Protein AF-A0AA40DYI7-F1 (afdb_monomer)

Organism: NCBI:txid260670

Radius of gyration: 11.56 Å; Cα contacts (8 Å, |Δi|>4): 30; chains: 1; bounding box: 24×20×34 Å

Sequence (58 aa):
RHKVYDISKYLKDHPGGDVVLKDVAGTDATKLFDEVGHSEEANEELKQFFIGDLAEEV

Mean predicted aligned error: 2.6 Å

Solvent-accessible surface area (backbone atoms only — not comparable to full-atom values): 379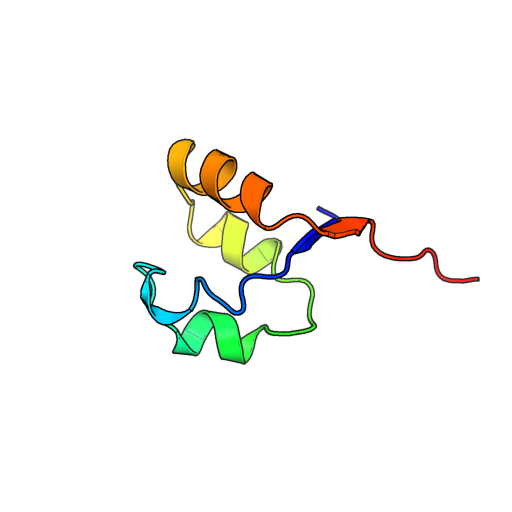3 Å² total; per-residue (Å²): 128,71,58,41,63,63,51,82,86,44,38,87,73,39,91,84,44,43,65,66,54,61,78,41,62,96,55,91,49,63,67,61,51,60,72,71,58,70,51,72,65,55,56,58,57,51,58,80,30,56,76,48,66,59,80,78,90,128

Structure (mmCIF, N/CA/C/O backbone):
data_AF-A0AA40DYI7-F1
#
_entry.id   AF-A0AA40DYI7-F1
#
loop_
_atom_site.group_PDB
_atom_site.id
_atom_site.type_symbol
_atom_site.label_atom_id
_atom_site.label_alt_id
_atom_site.label_comp_id
_atom_site.label_asym_id
_atom_site.label_entity_id
_atom_site.label_seq_id
_atom_site.pdbx_PDB_ins_code
_atom_site.Cartn_x
_atom_site.Cartn_y
_atom_site.Cartn_z
_atom_site.occupancy
_atom_site.B_iso_or_equiv
_atom_site.auth_seq_id
_atom_site.auth_comp_id
_atom_site.auth_asym_id
_atom_site.auth_atom_id
_atom_site.pdbx_PDB_model_num
ATOM 1 N N . ARG A 1 1 ? 2.011 -0.216 9.009 1.00 87.31 1 ARG A N 1
ATOM 2 C CA . ARG A 1 1 ? 1.836 -1.464 9.797 1.00 87.31 1 ARG A CA 1
ATOM 3 C C . ARG A 1 1 ? 0.614 -1.313 10.693 1.00 87.31 1 ARG A C 1
ATOM 5 O O . ARG A 1 1 ? 0.470 -0.220 11.225 1.00 87.31 1 ARG A O 1
ATOM 12 N N . HIS A 1 2 ? -0.241 -2.339 10.807 1.00 94.06 2 HIS A N 1
ATOM 13 C CA . HIS A 1 2 ? -1.568 -2.287 11.469 1.00 94.06 2 HIS A CA 1
ATOM 14 C C . HIS A 1 2 ? -2.481 -1.150 10.983 1.00 94.06 2 HIS A C 1
ATOM 16 O O . HIS A 1 2 ? -3.290 -0.610 11.727 1.00 94.06 2 HIS A O 1
ATOM 22 N N . LYS A 1 3 ? -2.333 -0.785 9.711 1.00 97.31 3 LYS A N 1
ATOM 23 C CA . LYS A 1 3 ? -3.085 0.279 9.053 1.00 97.31 3 LYS A CA 1
ATOM 24 C C . LYS A 1 3 ? -3.824 -0.316 7.873 1.00 97.31 3 LYS A C 1
ATOM 26 O O . LYS A 1 3 ? -3.268 -1.169 7.181 1.00 97.31 3 LYS A O 1
ATOM 31 N N . VAL A 1 4 ? -5.040 0.149 7.650 1.00 98.06 4 VAL A N 1
ATOM 32 C CA . VAL A 1 4 ? -5.899 -0.256 6.545 1.00 98.06 4 VAL A CA 1
ATOM 33 C C . VAL A 1 4 ? -5.880 0.849 5.494 1.00 98.06 4 VAL A C 1
ATOM 35 O O . VAL A 1 4 ? -6.003 2.034 5.817 1.00 98.06 4 VAL A O 1
ATOM 38 N N . TYR A 1 5 ? -5.706 0.452 4.235 1.00 98.38 5 TYR A N 1
ATOM 39 C CA . TYR A 1 5 ? -5.592 1.361 3.100 1.00 98.38 5 TYR A CA 1
ATOM 40 C C . TYR A 1 5 ? -6.597 0.977 2.011 1.00 98.38 5 TYR A C 1
ATOM 42 O O . TYR A 1 5 ? -6.638 -0.183 1.598 1.00 98.38 5 TYR A O 1
ATOM 50 N N . ASP A 1 6 ? -7.383 1.939 1.527 1.00 98.25 6 ASP A N 1
ATOM 51 C CA . ASP A 1 6 ? -8.238 1.760 0.352 1.00 98.25 6 ASP A CA 1
ATOM 52 C C . ASP A 1 6 ? -7.488 2.175 -0.916 1.00 98.25 6 ASP A C 1
ATOM 54 O O . ASP A 1 6 ? -7.433 3.343 -1.300 1.00 98.25 6 ASP A O 1
ATOM 58 N N . ILE A 1 7 ? -6.926 1.173 -1.583 1.00 97.56 7 ILE A N 1
ATOM 59 C CA . ILE A 1 7 ?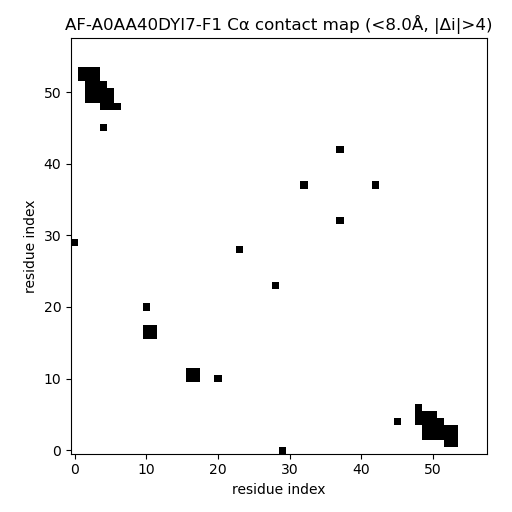 -6.192 1.311 -2.844 1.00 97.56 7 ILE A CA 1
ATOM 60 C C . ILE A 1 7 ? -7.055 0.978 -4.070 1.00 97.56 7 ILE A C 1
ATOM 62 O O . ILE A 1 7 ? -6.527 0.823 -5.171 1.00 97.56 7 ILE A O 1
ATOM 66 N N . SER A 1 8 ? -8.383 0.873 -3.930 1.00 97.19 8 SER A N 1
ATOM 67 C CA . SER A 1 8 ? -9.276 0.418 -5.012 1.00 97.19 8 SER A CA 1
ATOM 68 C C . SER A 1 8 ? -9.156 1.264 -6.284 1.00 97.19 8 SER A C 1
ATOM 70 O O . SER A 1 8 ? -9.302 0.757 -7.396 1.00 97.19 8 SER A O 1
ATOM 72 N N . LYS A 1 9 ? -8.867 2.563 -6.128 1.00 96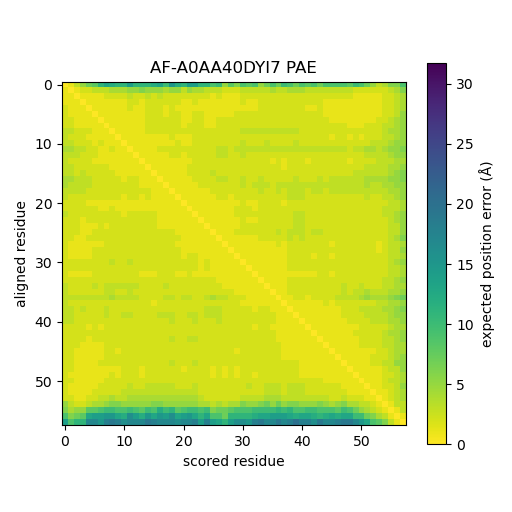.38 9 LYS A N 1
ATOM 73 C CA . LYS A 1 9 ? -8.668 3.504 -7.242 1.00 96.38 9 LYS A CA 1
ATOM 74 C C . LYS A 1 9 ? -7.246 3.501 -7.806 1.00 96.38 9 LYS A C 1
ATOM 76 O O . LYS A 1 9 ? -7.071 3.936 -8.933 1.00 96.38 9 LYS A O 1
ATOM 81 N N . TYR A 1 10 ? -6.274 2.987 -7.055 1.00 97.06 10 TYR A N 1
ATOM 82 C CA . TYR A 1 10 ? -4.854 2.981 -7.414 1.00 97.06 10 TYR A CA 1
ATOM 83 C C . TYR A 1 10 ? -4.435 1.753 -8.233 1.00 97.06 10 TYR A C 1
ATOM 85 O O . TYR A 1 10 ? -3.350 1.721 -8.802 1.00 97.06 10 TYR A O 1
ATOM 93 N N . LEU A 1 11 ? -5.296 0.733 -8.338 1.00 96.19 11 LEU A N 1
ATOM 94 C CA . LEU A 1 11 ? -4.960 -0.561 -8.947 1.00 96.19 11 LEU A CA 1
ATOM 95 C C . LEU A 1 11 ? -4.261 -0.455 -10.312 1.00 96.19 11 LEU A C 1
ATOM 97 O O . LEU A 1 11 ? -3.311 -1.187 -10.563 1.00 96.19 11 LEU A O 1
ATOM 101 N N . LYS A 1 12 ? -4.729 0.441 -11.191 1.00 95.31 12 LYS A N 1
ATOM 102 C CA . LYS A 1 12 ? -4.176 0.613 -12.547 1.00 95.31 12 LYS A CA 1
ATOM 103 C C . LYS A 1 12 ? -2.926 1.489 -12.598 1.00 95.31 12 LYS A C 1
ATOM 105 O O . LYS A 1 12 ? -2.207 1.432 -13.591 1.00 95.31 12 LYS A O 1
ATOM 110 N N . ASP A 1 13 ? -2.705 2.278 -11.556 1.00 96.56 13 ASP A N 1
ATOM 111 C CA . ASP A 1 13 ? -1.608 3.236 -11.466 1.00 96.56 13 ASP A CA 1
ATOM 112 C C . ASP A 1 13 ? -0.396 2.629 -10.743 1.00 96.56 13 ASP A C 1
ATOM 114 O O . ASP A 1 13 ? 0.709 3.154 -10.843 1.00 96.56 13 ASP A O 1
ATOM 118 N N . HIS A 1 14 ? -0.579 1.484 -10.074 1.00 97.44 14 HIS A N 1
ATOM 119 C CA . HIS A 1 14 ? 0.495 0.763 -9.407 1.00 97.44 14 HIS A CA 1
ATOM 120 C C . HIS A 1 14 ? 1.552 0.249 -10.405 1.00 97.44 14 HIS A C 1
ATOM 122 O O . HIS A 1 14 ? 1.244 -0.620 -11.229 1.00 97.44 14 HIS A O 1
ATOM 128 N N . PRO A 1 15 ? 2.825 0.684 -10.297 1.00 97.19 15 PRO A N 1
ATOM 129 C CA . PRO A 1 15 ? 3.880 0.270 -11.225 1.00 97.19 15 PRO A CA 1
ATOM 130 C C . PRO A 1 15 ? 4.153 -1.242 -11.243 1.00 97.19 15 PRO A C 1
ATOM 132 O O . PRO A 1 15 ? 4.578 -1.774 -12.267 1.00 97.19 15 PRO A O 1
ATOM 135 N N . GLY A 1 16 ? 3.890 -1.944 -10.133 1.00 95.69 16 GLY A N 1
ATOM 136 C CA . GLY A 1 16 ? 4.008 -3.405 -10.031 1.00 95.69 16 GLY A CA 1
ATOM 137 C C . GLY A 1 16 ? 2.842 -4.189 -10.651 1.00 95.69 16 GLY A C 1
ATOM 138 O O . GLY A 1 16 ? 2.862 -5.419 -10.637 1.00 95.69 16 GLY A O 1
ATOM 139 N N . GLY A 1 17 ? 1.833 -3.500 -11.192 1.00 96.75 17 GLY A N 1
ATOM 140 C CA . GLY A 1 17 ? 0.632 -4.090 -11.782 1.00 96.75 17 GLY A CA 1
ATOM 141 C C . GLY A 1 17 ? -0.507 -4.307 -10.781 1.00 96.75 17 GLY A C 1
ATOM 142 O O . GLY A 1 17 ? -0.319 -4.312 -9.563 1.00 96.75 17 GLY A O 1
ATOM 143 N N . ASP A 1 18 ? -1.719 -4.498 -11.302 1.00 96.81 18 ASP A N 1
ATOM 144 C CA . ASP A 1 18 ? -2.939 -4.647 -10.500 1.00 96.81 18 ASP A CA 1
ATOM 145 C C . ASP A 1 18 ? -3.114 -6.061 -9.921 1.00 96.81 18 ASP A C 1
ATOM 147 O O . ASP A 1 18 ? -3.750 -6.229 -8.880 1.00 96.81 18 ASP A O 1
ATOM 151 N N . VAL A 1 19 ? -2.544 -7.076 -10.578 1.00 96.94 19 VAL A N 1
ATOM 152 C CA . VAL A 1 19 ? -2.617 -8.488 -10.165 1.00 96.94 19 VAL A CA 1
ATOM 153 C C . VAL A 1 19 ? -2.048 -8.679 -8.761 1.00 96.94 19 VAL A C 1
ATOM 155 O O . VAL A 1 19 ? -2.731 -9.223 -7.899 1.00 96.94 19 VAL A O 1
ATOM 158 N N . VAL A 1 20 ? -0.854 -8.143 -8.492 1.00 96.06 20 VAL A N 1
ATOM 159 C CA . VAL A 1 20 ? -0.193 -8.309 -7.187 1.00 96.06 20 VAL A CA 1
ATOM 160 C C . VAL A 1 20 ? -0.973 -7.660 -6.043 1.00 96.06 20 VAL A C 1
ATOM 162 O O . VAL A 1 20 ? -0.938 -8.158 -4.924 1.00 96.06 20 VAL A O 1
ATOM 165 N N . LEU A 1 21 ? -1.714 -6.580 -6.315 1.00 97.69 21 LEU A N 1
ATOM 166 C CA . LEU A 1 21 ? -2.567 -5.922 -5.321 1.00 97.69 21 LEU A CA 1
ATOM 167 C C . LEU A 1 21 ? -3.843 -6.724 -5.056 1.00 97.69 21 LEU A C 1
ATOM 169 O O . LEU A 1 21 ? -4.295 -6.810 -3.916 1.00 97.69 21 LEU A O 1
ATOM 173 N N . LYS A 1 22 ? -4.419 -7.326 -6.101 1.00 97.69 22 LYS A N 1
ATOM 174 C CA . LYS A 1 22 ? -5.607 -8.182 -5.990 1.00 97.69 22 LYS A CA 1
ATOM 175 C C . LYS A 1 22 ? -5.317 -9.466 -5.216 1.00 97.69 22 LYS A C 1
ATOM 177 O O . LYS A 1 22 ? -6.163 -9.874 -4.429 1.00 97.69 22 LYS A O 1
ATOM 182 N N . ASP A 1 23 ? -4.134 -10.051 -5.391 1.00 97.56 23 ASP A N 1
ATOM 183 C CA . ASP A 1 23 ? -3.731 -11.289 -4.710 1.00 97.56 23 ASP A CA 1
ATOM 184 C C . ASP A 1 23 ? -3.622 -11.132 -3.184 1.00 97.56 23 ASP A C 1
ATOM 186 O O . ASP A 1 23 ? -3.799 -12.101 -2.448 1.00 97.56 23 ASP A O 1
ATOM 190 N N . VAL A 1 24 ? -3.364 -9.914 -2.700 1.00 97.44 24 VAL A N 1
ATOM 191 C CA . VAL A 1 24 ? -3.207 -9.607 -1.266 1.00 97.44 24 VAL A CA 1
ATOM 192 C C . VAL A 1 24 ? -4.371 -8.797 -0.692 1.00 97.44 24 VAL A C 1
ATOM 194 O O . VAL A 1 24 ? -4.354 -8.436 0.487 1.00 97.44 24 VAL A O 1
ATOM 197 N N . ALA A 1 25 ? -5.391 -8.496 -1.499 1.00 97.56 25 ALA A N 1
ATOM 198 C CA . ALA A 1 25 ? -6.519 -7.674 -1.083 1.00 97.56 25 ALA A CA 1
ATOM 199 C C . ALA A 1 25 ? -7.235 -8.290 0.133 1.00 97.56 25 ALA A C 1
ATOM 201 O O . ALA A 1 25 ? -7.613 -9.459 0.130 1.00 97.56 25 ALA A O 1
ATOM 202 N N . GLY A 1 26 ? -7.427 -7.487 1.184 1.00 96.88 26 GLY A N 1
ATOM 203 C CA . GLY A 1 26 ? -8.042 -7.936 2.439 1.00 96.88 26 GLY A CA 1
ATOM 204 C C . GLY A 1 26 ? -7.104 -8.687 3.391 1.00 96.88 26 GLY A C 1
ATOM 205 O O . GLY A 1 26 ? -7.566 -9.174 4.419 1.00 96.88 26 GLY A O 1
ATOM 206 N N . THR A 1 27 ? -5.806 -8.771 3.087 1.00 97.44 27 THR A N 1
ATOM 207 C CA . THR A 1 27 ? -4.785 -9.391 3.950 1.00 97.44 27 THR A CA 1
ATOM 208 C C . THR A 1 27 ? -3.713 -8.385 4.379 1.00 97.44 27 THR A C 1
ATOM 210 O O . THR A 1 27 ? -3.621 -7.284 3.834 1.00 97.44 27 THR A O 1
ATOM 213 N N . ASP A 1 28 ? -2.884 -8.754 5.361 1.00 97.44 28 ASP A N 1
ATOM 214 C CA . ASP A 1 28 ? -1.678 -7.990 5.691 1.00 97.44 28 ASP A CA 1
ATOM 215 C C . ASP A 1 28 ? -0.596 -8.195 4.613 1.00 97.44 28 ASP A C 1
ATOM 217 O O . ASP A 1 28 ? 0.008 -9.263 4.501 1.00 97.44 28 ASP A O 1
ATOM 221 N N . ALA A 1 29 ? -0.334 -7.140 3.837 1.00 97.56 29 ALA A N 1
ATOM 222 C CA . ALA A 1 29 ? 0.677 -7.118 2.781 1.00 97.56 29 ALA A CA 1
ATOM 223 C C . ALA A 1 29 ? 2.034 -6.524 3.222 1.00 97.56 29 ALA A C 1
ATOM 225 O O . ALA A 1 29 ? 2.903 -6.305 2.377 1.00 97.56 29 ALA A O 1
ATOM 226 N N . THR A 1 30 ? 2.251 -6.266 4.520 1.00 97.50 30 THR A N 1
ATOM 227 C CA . THR A 1 30 ? 3.448 -5.580 5.053 1.00 97.50 30 THR A CA 1
ATOM 228 C C . THR A 1 30 ? 4.738 -6.259 4.604 1.00 97.50 30 THR A C 1
ATOM 230 O O . THR A 1 30 ? 5.647 -5.593 4.123 1.00 97.50 30 THR A O 1
ATOM 233 N N . LYS A 1 31 ? 4.819 -7.592 4.727 1.00 96.81 31 LYS A N 1
ATOM 234 C CA . LYS A 1 31 ? 6.030 -8.344 4.368 1.00 96.81 31 LYS A CA 1
ATOM 235 C C . LYS A 1 31 ? 6.380 -8.183 2.886 1.00 96.81 31 LYS A C 1
ATOM 237 O O . LYS A 1 31 ? 7.527 -7.905 2.568 1.00 96.81 31 LYS A O 1
ATOM 242 N N . LEU A 1 32 ? 5.396 -8.337 2.001 1.00 96.19 32 LEU A N 1
ATOM 243 C CA . LEU A 1 32 ? 5.601 -8.221 0.555 1.00 96.19 32 LEU A CA 1
ATOM 244 C C . LEU A 1 32 ? 5.981 -6.792 0.163 1.00 96.19 32 LEU A C 1
ATOM 246 O O . LEU A 1 32 ? 6.883 -6.591 -0.644 1.00 96.19 32 LEU A O 1
ATOM 250 N N . PHE A 1 33 ? 5.326 -5.799 0.767 1.00 96.75 33 PHE A N 1
ATOM 251 C CA . PHE A 1 33 ? 5.631 -4.392 0.534 1.00 96.75 33 PHE A CA 1
ATOM 252 C C . PHE A 1 33 ? 7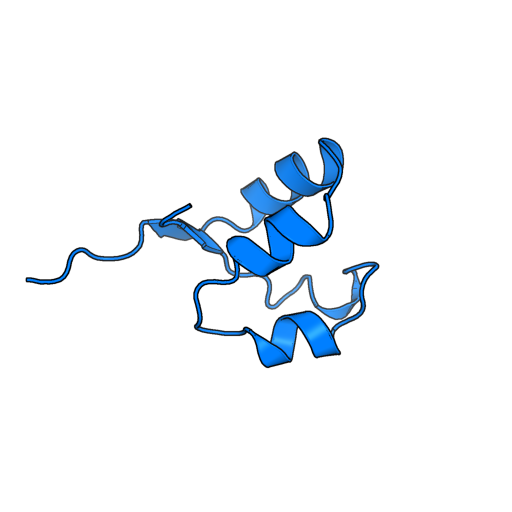.076 -4.040 0.933 1.00 96.75 33 PHE A C 1
ATOM 254 O O . PHE A 1 33 ? 7.770 -3.374 0.159 1.00 96.75 33 PHE A O 1
ATOM 261 N N . ASP A 1 34 ? 7.530 -4.530 2.094 1.00 96.06 34 ASP A N 1
ATOM 262 C CA . ASP A 1 34 ? 8.890 -4.332 2.612 1.00 96.06 34 ASP A CA 1
ATOM 263 C C . ASP A 1 34 ? 9.942 -5.087 1.766 1.00 96.06 34 ASP A C 1
ATOM 265 O O . ASP A 1 34 ? 10.999 -4.535 1.469 1.00 96.06 34 ASP A O 1
ATOM 269 N N . GLU A 1 35 ? 9.659 -6.326 1.338 1.00 96.75 35 GLU A N 1
ATOM 270 C CA . GLU A 1 35 ? 10.570 -7.153 0.520 1.00 96.75 35 GLU A CA 1
ATOM 271 C C . GLU A 1 35 ? 10.805 -6.584 -0.886 1.00 96.75 35 GLU A C 1
ATOM 273 O O . GLU A 1 35 ? 11.899 -6.734 -1.432 1.00 96.75 35 GLU A O 1
ATOM 278 N N . VAL A 1 36 ? 9.804 -5.916 -1.468 1.00 96.62 36 VAL A N 1
ATOM 279 C CA . VAL A 1 36 ? 9.946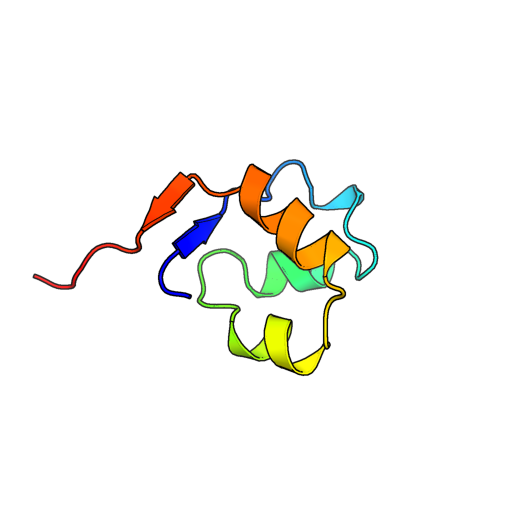 -5.227 -2.761 1.00 96.62 36 VAL A CA 1
ATOM 280 C C . VAL A 1 36 ? 10.855 -3.999 -2.649 1.00 96.62 36 VAL A C 1
ATOM 282 O O . VAL A 1 36 ? 11.528 -3.651 -3.618 1.00 96.62 36 VAL A O 1
ATOM 285 N N . GLY A 1 37 ? 10.909 -3.354 -1.479 1.00 96.50 37 GLY A N 1
ATOM 286 C CA . GLY A 1 37 ? 11.738 -2.167 -1.261 1.00 96.50 37 GLY A CA 1
ATOM 287 C C . GLY A 1 37 ? 11.195 -0.921 -1.965 1.00 96.50 37 GLY A C 1
ATOM 288 O O . GLY A 1 37 ? 11.914 -0.268 -2.720 1.00 96.50 37 GLY A O 1
ATOM 289 N N . HIS A 1 38 ? 9.919 -0.59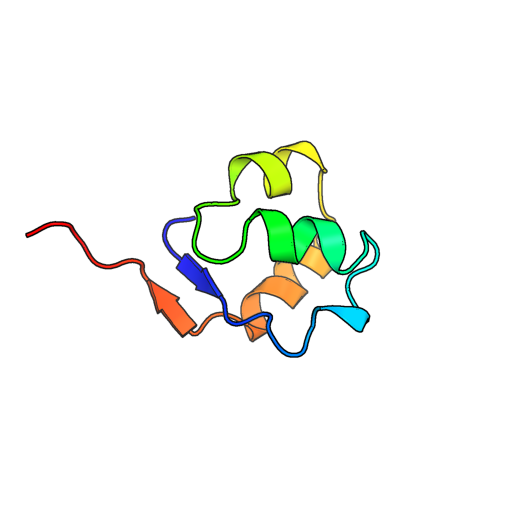7 -1.730 1.00 96.94 38 HIS A N 1
ATOM 290 C CA . HIS A 1 38 ? 9.285 0.614 -2.262 1.00 96.94 38 HIS A CA 1
ATOM 291 C C . HIS A 1 38 ? 10.029 1.893 -1.839 1.00 96.94 38 HIS A C 1
ATOM 293 O O . HIS A 1 38 ? 10.533 1.991 -0.717 1.00 96.94 38 HIS A O 1
ATOM 299 N N . SER A 1 39 ? 10.076 2.883 -2.736 1.00 97.75 39 SER A N 1
ATOM 300 C CA . SER A 1 39 ? 10.782 4.148 -2.503 1.00 97.75 39 SER A CA 1
ATOM 301 C C . SER A 1 39 ? 10.119 5.008 -1.422 1.00 97.75 39 SER A C 1
ATOM 303 O O . SER A 1 39 ? 8.982 4.761 -1.009 1.00 97.75 39 SER A O 1
ATOM 305 N N . GLU A 1 40 ? 10.811 6.048 -0.956 1.00 97.19 40 GLU A N 1
ATOM 306 C CA . GLU A 1 40 ? 10.229 7.010 -0.011 1.00 97.19 40 GLU A CA 1
ATOM 307 C C . GLU A 1 40 ? 8.990 7.695 -0.602 1.00 97.19 40 GLU A C 1
ATOM 309 O O . GLU A 1 40 ? 7.983 7.840 0.085 1.00 97.19 40 GLU A O 1
ATOM 314 N N . GLU A 1 41 ? 9.002 8.019 -1.895 1.00 96.62 41 GLU A N 1
ATOM 315 C CA . GLU A 1 41 ? 7.853 8.610 -2.583 1.00 96.62 41 GLU A CA 1
ATOM 316 C C . GLU A 1 41 ? 6.652 7.663 -2.606 1.00 96.62 41 GLU A C 1
ATOM 318 O O . GLU A 1 41 ? 5.538 8.095 -2.325 1.00 96.62 41 GLU A O 1
ATOM 323 N N . ALA A 1 42 ? 6.867 6.369 -2.866 1.00 97.06 42 ALA A N 1
ATOM 324 C CA . ALA A 1 42 ? 5.802 5.367 -2.808 1.00 97.06 42 ALA A CA 1
ATOM 325 C C . ALA A 1 42 ? 5.251 5.198 -1.379 1.00 97.06 42 ALA A C 1
ATOM 327 O O . ALA A 1 42 ? 4.052 4.990 -1.187 1.00 97.06 42 ALA A O 1
ATOM 328 N N . ASN A 1 43 ? 6.102 5.335 -0.358 1.00 96.06 43 ASN A N 1
ATOM 329 C CA . ASN A 1 43 ? 5.670 5.336 1.040 1.00 96.06 43 ASN A CA 1
ATOM 330 C C . ASN A 1 43 ? 4.819 6.565 1.389 1.00 96.06 43 ASN A C 1
ATOM 332 O O . ASN A 1 43 ? 3.837 6.438 2.123 1.00 96.06 43 ASN A O 1
ATOM 336 N N . GLU A 1 44 ? 5.171 7.747 0.881 1.00 97.19 44 GLU A N 1
ATOM 337 C CA . GLU A 1 44 ? 4.347 8.951 1.030 1.00 97.19 44 GLU A CA 1
ATOM 338 C C . GLU A 1 44 ? 3.029 8.824 0.257 1.00 97.19 44 GLU A C 1
ATOM 340 O O . GLU A 1 44 ? 1.967 9.152 0.790 1.00 97.19 44 GLU A O 1
ATOM 345 N N . GLU A 1 45 ? 3.071 8.268 -0.954 1.00 96.75 45 GLU A N 1
ATOM 346 C CA . GLU A 1 45 ? 1.888 7.989 -1.764 1.00 96.75 45 GLU A CA 1
ATOM 347 C C . GLU A 1 45 ? 0.949 6.987 -1.076 1.00 96.75 45 GLU A C 1
ATOM 349 O O . GLU A 1 45 ? -0.264 7.149 -1.114 1.00 96.75 45 GLU A O 1
ATOM 354 N N . LEU A 1 46 ? 1.457 5.988 -0.357 1.00 97.19 46 LEU A N 1
ATOM 355 C CA . LEU A 1 46 ? 0.602 5.058 0.384 1.00 97.19 46 LEU A CA 1
ATOM 356 C C . LEU A 1 46 ? -0.267 5.775 1.439 1.00 97.19 46 LEU A C 1
ATOM 358 O O . LEU A 1 46 ? -1.392 5.354 1.720 1.00 97.19 46 LEU A O 1
ATOM 362 N N . LYS A 1 47 ? 0.216 6.884 2.017 1.00 97.12 47 LYS A N 1
ATOM 363 C CA . LYS A 1 47 ? -0.487 7.598 3.098 1.00 97.12 47 LYS A CA 1
ATOM 364 C C . LYS A 1 47 ? -1.804 8.232 2.651 1.00 97.12 47 LYS A C 1
ATOM 366 O O . LYS A 1 47 ? -2.705 8.319 3.483 1.00 97.12 47 LYS A O 1
ATOM 371 N N . GLN A 1 48 ? -1.958 8.632 1.383 1.00 97.19 48 GLN A N 1
ATOM 372 C CA . GL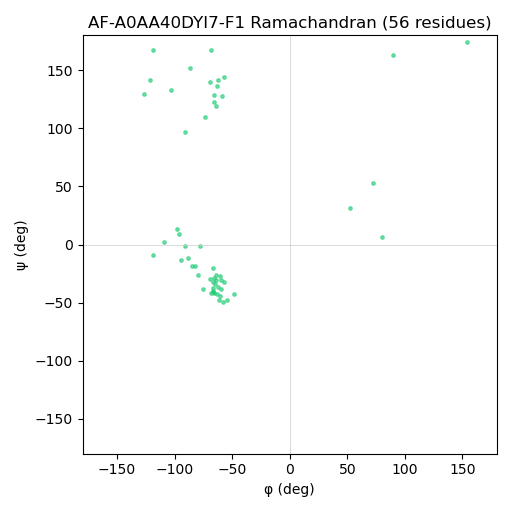N A 1 48 ? -3.240 9.179 0.888 1.00 97.19 48 GLN A CA 1
ATOM 373 C C . GLN A 1 48 ? -4.364 8.137 0.857 1.00 97.19 48 GLN A C 1
ATOM 375 O O . GLN A 1 48 ? -5.534 8.509 0.868 1.00 97.19 48 GLN A O 1
ATOM 380 N N . PHE A 1 49 ? -4.028 6.845 0.855 1.00 97.88 49 PHE A N 1
ATOM 381 C CA . PHE A 1 49 ? -5.005 5.758 0.831 1.00 97.88 49 PHE A CA 1
ATOM 382 C C . PHE A 1 49 ? -5.408 5.278 2.227 1.00 97.88 49 PHE A C 1
ATOM 384 O O . PHE A 1 49 ? -6.218 4.367 2.346 1.00 97.88 49 PHE A O 1
ATOM 391 N N . PHE A 1 50 ? -4.844 5.845 3.296 1.00 98.00 50 PHE A N 1
ATOM 392 C CA . PHE A 1 50 ? -5.124 5.419 4.665 1.00 98.00 50 PHE A CA 1
ATOM 393 C C . PHE A 1 50 ? -6.579 5.697 5.064 1.00 98.00 50 PHE A C 1
ATOM 395 O O . PHE A 1 50 ? -7.046 6.831 4.954 1.00 98.00 50 PHE A O 1
ATOM 402 N N . ILE A 1 51 ? -7.271 4.678 5.584 1.00 98.12 51 ILE A N 1
ATOM 403 C CA . ILE A 1 51 ? -8.673 4.793 6.026 1.00 98.12 51 ILE A CA 1
ATOM 404 C C . ILE A 1 51 ? -8.888 4.503 7.516 1.00 98.12 51 ILE A C 1
ATOM 406 O O . ILE A 1 51 ? -9.977 4.747 8.028 1.00 98.12 51 ILE A O 1
ATOM 410 N N . GLY A 1 52 ? -7.874 4.006 8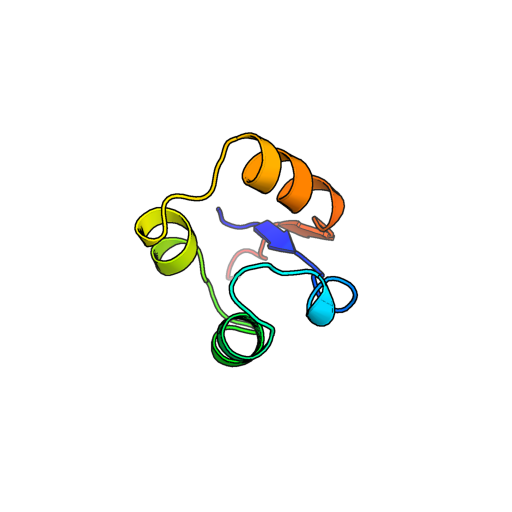.224 1.00 97.69 52 GLY A N 1
ATOM 411 C CA . GLY A 1 52 ? -7.963 3.720 9.654 1.00 97.69 52 GLY A CA 1
ATOM 412 C C . GLY A 1 52 ? -6.999 2.630 10.098 1.00 97.69 52 GLY A C 1
ATOM 413 O O . GLY A 1 52 ? -6.315 2.007 9.286 1.00 97.69 52 GLY A O 1
ATOM 414 N N . ASP A 1 53 ? -6.936 2.407 11.401 1.00 97.44 53 ASP A N 1
ATOM 415 C CA . ASP A 1 53 ? -6.127 1.347 11.993 1.00 97.44 53 ASP A CA 1
ATOM 416 C C . ASP A 1 53 ? -6.908 0.022 12.026 1.00 97.44 53 ASP A C 1
ATOM 418 O O . ASP A 1 53 ? -8.143 0.007 12.047 1.00 97.44 53 ASP A O 1
ATOM 422 N N . LEU A 1 54 ? -6.189 -1.103 11.980 1.00 95.12 54 LEU A N 1
ATOM 423 C CA . LEU A 1 54 ? -6.796 -2.429 12.110 1.00 95.12 54 LEU A CA 1
ATOM 424 C C . LEU A 1 54 ? -7.438 -2.561 13.500 1.00 95.12 54 LEU A C 1
ATOM 426 O O . LEU A 1 54 ? -6.829 -2.174 14.495 1.00 95.12 54 LEU A O 1
ATOM 430 N N . ALA A 1 55 ? -8.653 -3.112 13.566 1.00 91.62 55 ALA A N 1
ATOM 431 C CA . ALA A 1 55 ? -9.331 -3.340 14.837 1.00 91.62 55 ALA A CA 1
ATOM 432 C C . ALA A 1 55 ? -8.543 -4.323 15.716 1.00 91.62 55 ALA A C 1
ATOM 434 O O . ALA A 1 55 ? -7.996 -5.308 15.220 1.00 91.62 55 ALA A O 1
ATOM 435 N N . GLU A 1 56 ? -8.520 -4.062 17.022 1.00 89.06 56 GLU A N 1
ATOM 436 C CA . GLU A 1 56 ? -8.024 -5.030 17.995 1.00 89.06 56 GLU A CA 1
ATOM 437 C C . GLU A 1 56 ? -8.999 -6.210 18.081 1.00 89.06 56 GLU A C 1
ATOM 439 O O . GLU A 1 56 ? -10.220 -6.026 18.046 1.00 89.06 56 GLU A O 1
ATOM 444 N N . GLU A 1 57 ? -8.464 -7.426 18.183 1.00 80.00 57 GLU A N 1
ATOM 445 C CA . GLU A 1 57 ? -9.283 -8.580 18.543 1.00 80.00 57 GLU A CA 1
ATOM 446 C C . GLU A 1 57 ? -9.773 -8.396 19.986 1.00 80.00 57 GLU A C 1
ATOM 448 O O . GLU A 1 57 ? -8.971 -8.200 20.902 1.00 80.00 57 GLU A O 1
ATOM 453 N N . VAL A 1 58 ? -11.097 -8.411 20.162 1.00 66.81 58 VAL A N 1
ATOM 454 C CA . VAL A 1 58 ? -11.790 -8.313 21.458 1.00 66.81 58 VAL A CA 1
ATOM 455 C C . VAL A 1 58 ? -12.068 -9.677 22.067 1.00 66.81 58 VAL A C 1
ATOM 457 O O . VAL A 1 58 ? -12.396 -10.613 21.302 1.00 66.81 58 VAL A O 1
#

pLDDT: mean 95.79, std 4.8, range [66.81, 98.38]

Secondary structur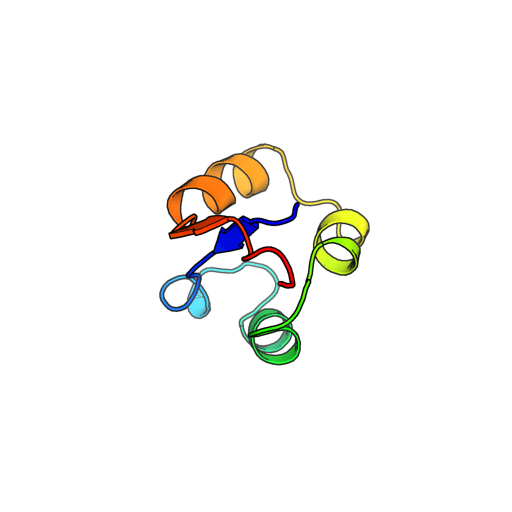e (DSSP, 8-state):
--EEE--TTTTTT-TT-HHHHHHTTTS--HHHHHHHT--HHHHHHHHTTEEEEPPPP-

Nearest PDB structures (foldseek):
  2i89-assembly5_B  TM=9.933E-01  e=1.115E-05  Rattus norvegicus
  1lj0-assembly1_A  TM=1.001E+00  e=1.379E-05  Rattus norvegicus
  1icc-assembly1_A  TM=9.996E-01  e=2.262E-05  Rattus norvegicus
  1m2m-assembly1_A  TM=1.004E+00  e=3.223E-05  Bos taurus
  3ner-assembly1_A  TM=9.823E-01  e=2.797E-05  Homo sapiens

InterPro domains:
  IPR001199 Cytochrome b5-like heme/steroid binding domain [PF00173] (2-55)
  IPR001199 Cytochrome b5-like heme/steroid binding domain [PR00363] (4-14)
  IPR001199 Cytochrome b5-like heme/steroid binding domain [PR00363] (14-28)
  IPR001199 Cytochrome b5-like heme/steroid binding domain [PR00363] (29-36)
  IPR001199 Cytochrome b5-like heme/steroid binding domain [PR00363] (42-54)
  IPR001199 Cytochrome b5-like heme/steroid binding domain [PS50255] (1-55)
  IPR001199 Cytochrome b5-like heme/steroid binding domain [SM01117] (1-55)
  IPR018506 Cytochrome b5, heme-binding site [PS00191] (10-17)
  IPR036400 Cytochrome b5-like heme/steroid binding domain superfamily [G3DSA:3.10.120.10] (1-58)
  IPR036400 Cytochrome b5-like heme/steroid binding domain superfamily [SSF55856] (2-56)
  IPR050668 Cytochrome b5 [PTHR19359] (2-55)

Foldseek 3Di:
DQFDFDCVVVQPVDPVHNVVCVVQPPHDCPVVVVVVPDDPVVVVVRVVRTDGGHDDDD